Protein AF-A0A3M1NQR3-F1 (afdb_monomer)

Mean predicted aligned error: 7.35 Å

Secondary structure (DSSP, 8-state):
-PPEEEEEEE---TT--HHHHHHHHHHHHHHH-TTEEEEEEE-S--PBPTTS-B--------------

Foldseek 3Di:
DAAAEDEAEDADDPPDDPVNVVVVVVVVCVVPDPSYDYHYDYDNDQDADPVRHGDRDDDDDPDDPDDD

Nearest PDB structures (foldseek):
  3blx-assembly1_D  TM=5.529E-01  e=1.680E+00  Saccharomyces cerevisiae
  3blx-assembly6_P  TM=5.665E-01  e=2.364E+00  Saccharomyces cerevisiae
  4wyi-assembly1_A  TM=5.336E-01  e=3.562E+00  Arabidopsis thaliana
  6vpd-assembly1_B  TM=3.702E-01  e=2.710E+00  Trichoderma reesei QM6a

Sequence (68 aa):
TERGRLTFKYIPKDTLNDAVLKQIERRLLEKLGDDVVLRSEAVSFIPLTRRGKHRFLIQQLPLEFGDA

Solvent-accessible surface area (backbone atoms only — not comparable to full-atom values): 4683 Å² total; per-residue (Å²): 133,85,62,46,81,44,78,49,74,42,68,83,50,96,86,62,45,72,70,57,51,52,53,52,53,51,54,48,42,74,72,67,43,90,57,48,48,81,42,81,42,83,41,98,72,80,68,60,40,101,84,68,45,80,65,87,78,86,85,86,74,95,70,78,81,76,87,130

Structure (mmCIF, N/CA/C/O backbone):
data_AF-A0A3M1NQR3-F1
#
_entry.id   AF-A0A3M1NQR3-F1
#
loop_
_atom_site.group_PDB
_atom_site.id
_atom_site.type_symbol
_atom_site.label_atom_id
_a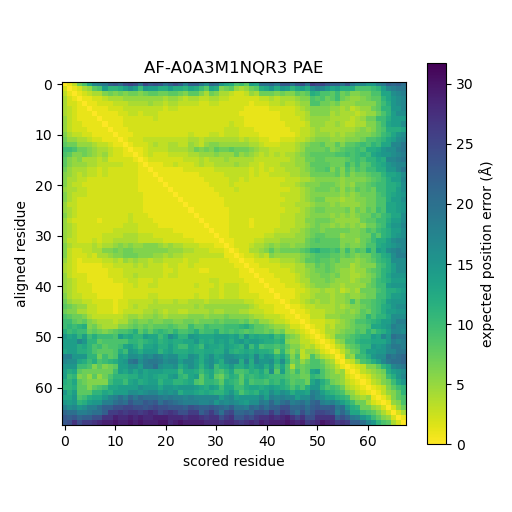tom_site.label_alt_id
_atom_site.label_comp_id
_atom_site.label_asym_id
_atom_site.label_entity_id
_atom_site.label_seq_id
_atom_site.pdbx_PDB_ins_code
_atom_site.Cartn_x
_atom_site.Cartn_y
_atom_site.Cartn_z
_atom_site.occupancy
_atom_site.B_iso_or_equiv
_atom_site.auth_seq_id
_atom_site.auth_comp_id
_atom_site.auth_asym_id
_atom_site.auth_atom_id
_atom_site.pdbx_PDB_model_num
ATOM 1 N N . THR A 1 1 ? -15.380 -4.076 18.630 1.00 60.25 1 THR A N 1
ATOM 2 C CA . THR A 1 1 ? -14.593 -3.056 17.910 1.00 60.25 1 THR A CA 1
ATOM 3 C C . THR A 1 1 ? -14.510 -3.471 16.460 1.00 60.25 1 THR A C 1
ATOM 5 O O . THR A 1 1 ? -14.171 -4.623 16.214 1.00 60.25 1 THR A O 1
ATOM 8 N N . GLU A 1 2 ? -14.905 -2.620 15.513 1.00 77.38 2 GLU A N 1
ATOM 9 C CA . GLU A 1 2 ? -14.725 -2.922 14.085 1.00 77.38 2 GLU A CA 1
ATOM 10 C C . GLU A 1 2 ? -13.259 -2.680 13.704 1.00 77.38 2 GLU A C 1
ATOM 12 O O . GLU A 1 2 ? -12.661 -1.703 14.154 1.00 77.38 2 GLU A O 1
ATOM 17 N N . ARG A 1 3 ? -12.664 -3.580 12.914 1.00 84.50 3 ARG A N 1
ATOM 18 C CA . ARG A 1 3 ? -11.297 -3.397 12.414 1.00 84.50 3 ARG A CA 1
ATOM 19 C C . ARG A 1 3 ? -11.274 -2.331 11.321 1.00 84.50 3 ARG A C 1
ATOM 21 O O . ARG A 1 3 ? -12.102 -2.363 10.408 1.00 84.50 3 ARG A O 1
ATOM 28 N N . GLY A 1 4 ? -10.288 -1.441 11.370 1.00 88.19 4 GLY A N 1
ATOM 29 C CA . GLY A 1 4 ? -10.009 -0.502 10.290 1.00 88.19 4 GLY A CA 1
ATOM 30 C C . GLY A 1 4 ? -9.678 -1.248 8.996 1.00 88.19 4 GLY A C 1
ATOM 31 O O . GLY A 1 4 ? -9.074 -2.318 9.016 1.00 88.19 4 GLY A O 1
ATOM 32 N N . ARG A 1 5 ? -10.073 -0.703 7.844 1.00 89.88 5 ARG A N 1
ATOM 33 C CA . ARG A 1 5 ? -9.762 -1.293 6.532 1.00 89.88 5 ARG A CA 1
ATOM 34 C C . ARG A 1 5 ? -8.758 -0.411 5.809 1.00 89.88 5 ARG A C 1
ATOM 36 O O . ARG A 1 5 ? -9.018 0.772 5.605 1.00 89.88 5 ARG A O 1
ATOM 43 N N . LEU A 1 6 ? -7.638 -0.989 5.385 1.00 89.25 6 LEU A N 1
ATOM 44 C CA . LEU A 1 6 ? -6.600 -0.285 4.638 1.00 89.25 6 LEU A CA 1
ATOM 45 C C . LEU A 1 6 ? -6.394 -0.953 3.281 1.00 89.25 6 LEU A C 1
ATOM 47 O O . LEU A 1 6 ? -6.135 -2.151 3.201 1.00 89.25 6 LEU A O 1
ATOM 51 N N . THR A 1 7 ? -6.483 -0.166 2.207 1.00 91.69 7 THR A N 1
ATOM 52 C CA . THR A 1 7 ? -6.111 -0.621 0.861 1.00 91.69 7 THR A CA 1
ATOM 53 C C . THR A 1 7 ? -4.752 -0.046 0.483 1.00 91.69 7 THR A C 1
ATOM 55 O O . THR A 1 7 ? -4.606 1.166 0.322 1.00 91.69 7 THR A O 1
ATOM 58 N N . PHE A 1 8 ? -3.754 -0.912 0.339 1.00 91.75 8 PHE A N 1
ATOM 59 C CA . PHE A 1 8 ? -2.410 -0.556 -0.093 1.00 91.75 8 PHE A CA 1
ATOM 60 C C . PHE A 1 8 ? -2.307 -0.675 -1.616 1.00 91.75 8 PHE A C 1
ATOM 62 O O . PHE A 1 8 ? -2.170 -1.769 -2.164 1.00 91.75 8 PHE A O 1
ATOM 69 N N . LYS A 1 9 ? -2.399 0.467 -2.305 1.00 91.56 9 LYS A N 1
ATOM 70 C CA . LYS A 1 9 ? -2.242 0.541 -3.761 1.00 91.56 9 LYS A CA 1
ATOM 71 C C . LYS A 1 9 ? -0.765 0.672 -4.128 1.00 91.56 9 LYS A C 1
ATOM 73 O O . LYS A 1 9 ? -0.086 1.560 -3.612 1.00 91.56 9 LYS A O 1
ATOM 78 N N . TYR A 1 10 ? -0.281 -0.160 -5.044 1.00 91.00 10 TYR A N 1
ATOM 79 C CA . TYR A 1 10 ? 1.109 -0.134 -5.508 1.00 91.00 10 TYR A CA 1
ATOM 80 C C . TYR A 1 10 ? 1.194 -0.282 -7.029 1.00 91.00 10 TYR A C 1
ATOM 82 O O . TYR A 1 10 ? 0.342 -0.910 -7.648 1.00 91.00 10 TYR A O 1
ATOM 90 N N . ILE A 1 11 ? 2.237 0.289 -7.633 1.00 91.88 11 ILE A N 1
ATOM 91 C CA . ILE A 1 11 ? 2.543 0.087 -9.054 1.00 91.88 11 ILE A CA 1
ATOM 92 C C . ILE A 1 11 ? 3.586 -1.033 -9.137 1.00 91.88 11 ILE A C 1
ATOM 94 O O . ILE A 1 11 ? 4.682 -0.854 -8.591 1.00 91.88 11 ILE A O 1
ATOM 98 N N . PRO A 1 12 ? 3.272 -2.189 -9.748 1.00 93.62 12 PRO A N 1
ATOM 99 C CA . PRO A 1 12 ? 4.222 -3.286 -9.853 1.00 93.62 12 PRO A CA 1
ATOM 100 C C . PRO A 1 12 ? 5.421 -2.879 -10.718 1.00 93.62 12 PRO A C 1
ATOM 102 O O . PRO A 1 12 ? 5.286 -2.152 -11.701 1.00 93.62 12 PRO A O 1
ATOM 105 N N . LYS A 1 13 ? 6.603 -3.357 -10.333 1.00 92.81 13 LYS A N 1
ATOM 106 C CA . LYS A 1 13 ? 7.819 -3.332 -11.153 1.00 92.81 13 LYS A CA 1
ATOM 107 C C . LYS A 1 13 ? 8.189 -4.769 -11.490 1.00 92.81 13 LYS A C 1
ATOM 109 O O . LYS A 1 13 ? 7.817 -5.663 -10.739 1.00 92.81 13 LYS A O 1
ATOM 114 N N . ASP A 1 14 ? 8.991 -4.980 -12.526 1.00 92.31 14 ASP A N 1
ATOM 115 C CA . ASP A 1 14 ? 9.410 -6.327 -12.958 1.00 92.31 14 ASP A CA 1
ATOM 116 C C . ASP A 1 14 ? 10.126 -7.128 -11.856 1.00 92.31 14 ASP A C 1
ATOM 118 O O . ASP A 1 14 ? 10.141 -8.354 -11.861 1.00 92.31 14 ASP A O 1
ATOM 122 N N . THR A 1 15 ? 10.706 -6.435 -10.875 1.00 92.56 15 THR A N 1
ATOM 123 C CA . THR A 1 15 ? 11.367 -7.041 -9.714 1.00 92.56 15 THR A CA 1
ATOM 124 C C . THR A 1 15 ? 10.410 -7.457 -8.593 1.00 92.56 15 THR A C 1
ATOM 126 O O . THR A 1 15 ? 10.842 -8.083 -7.624 1.00 92.56 15 THR A O 1
ATOM 129 N N . LEU A 1 16 ? 9.126 -7.098 -8.676 1.00 92.88 16 LEU A N 1
ATOM 130 C CA . LEU A 1 16 ? 8.120 -7.439 -7.678 1.00 92.88 16 LEU A CA 1
ATOM 131 C C . LEU A 1 16 ? 7.542 -8.824 -7.977 1.00 92.88 16 LEU A C 1
ATOM 133 O O . LEU A 1 16 ? 6.843 -9.016 -8.965 1.00 92.88 16 LEU A O 1
ATOM 137 N N . ASN A 1 17 ? 7.796 -9.770 -7.078 1.00 94.19 17 ASN A N 1
ATOM 138 C CA . ASN A 1 17 ? 7.176 -11.091 -7.086 1.00 94.19 17 AS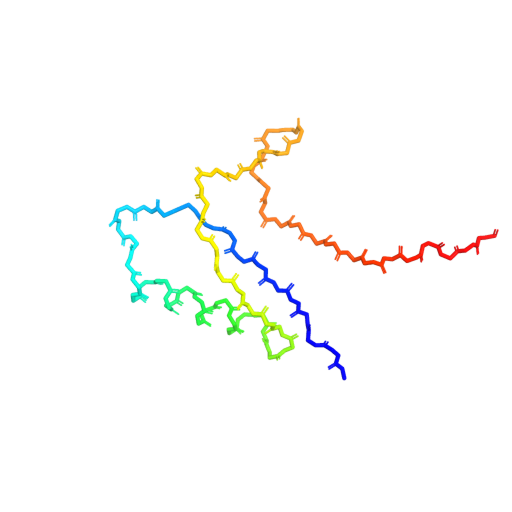N A CA 1
ATOM 139 C C . ASN A 1 17 ? 6.344 -11.308 -5.812 1.00 94.19 17 ASN A C 1
ATOM 141 O O . ASN A 1 17 ? 6.391 -10.507 -4.873 1.00 94.19 17 ASN A O 1
ATOM 145 N N . ASP A 1 18 ? 5.620 -12.423 -5.756 1.00 93.69 18 ASP A N 1
ATOM 146 C CA . ASP A 1 18 ? 4.734 -12.749 -4.634 1.00 93.69 18 ASP A CA 1
ATOM 147 C C . ASP A 1 18 ? 5.464 -12.851 -3.290 1.00 93.69 18 ASP A C 1
ATOM 149 O O . ASP A 1 18 ? 4.902 -12.507 -2.249 1.00 93.69 18 ASP A O 1
ATOM 153 N N . ALA A 1 19 ? 6.721 -13.305 -3.284 1.00 95.69 19 ALA A N 1
ATOM 154 C CA . ALA A 1 19 ? 7.509 -13.403 -2.057 1.00 95.69 19 ALA A CA 1
ATOM 155 C C . ALA A 1 19 ? 7.835 -12.011 -1.496 1.00 95.69 19 ALA A C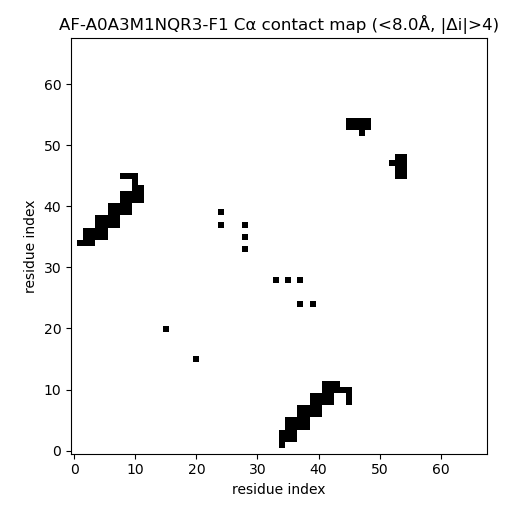 1
ATOM 157 O O . ALA A 1 19 ? 7.680 -11.769 -0.296 1.00 95.69 19 ALA A O 1
ATOM 158 N N . VAL A 1 20 ? 8.218 -11.078 -2.372 1.00 94.44 20 VAL A N 1
ATOM 159 C CA . VAL A 1 20 ? 8.453 -9.676 -2.010 1.00 94.44 20 VAL A CA 1
ATOM 160 C C . VAL A 1 20 ? 7.152 -9.018 -1.551 1.00 94.44 20 VAL A C 1
ATOM 162 O O . VAL A 1 20 ? 7.149 -8.342 -0.522 1.00 94.44 20 VAL A O 1
ATOM 165 N N . LEU A 1 21 ? 6.037 -9.247 -2.252 1.00 94.44 21 LEU A N 1
ATOM 166 C CA . LEU A 1 21 ? 4.739 -8.684 -1.873 1.00 94.44 21 LEU A CA 1
ATOM 167 C C . LEU A 1 21 ? 4.294 -9.170 -0.485 1.00 94.44 21 LEU A C 1
ATOM 169 O O . LEU A 1 21 ? 3.957 -8.347 0.364 1.00 94.44 21 LEU A O 1
ATOM 173 N N . LYS A 1 22 ? 4.404 -10.474 -0.200 1.00 94.94 22 LYS A N 1
ATOM 174 C CA . LYS A 1 22 ? 4.116 -11.034 1.133 1.00 94.94 22 LYS A CA 1
ATOM 175 C C . LYS A 1 22 ? 5.000 -10.435 2.224 1.00 94.94 22 LYS A C 1
ATOM 177 O O . LYS A 1 22 ? 4.536 -10.188 3.336 1.00 94.94 22 LYS A O 1
ATOM 182 N N . GLN A 1 23 ? 6.275 -10.182 1.927 1.00 95.81 23 GLN A N 1
ATOM 183 C CA . GLN A 1 23 ? 7.181 -9.535 2.876 1.00 95.81 23 GLN A CA 1
ATOM 184 C C . GLN A 1 23 ? 6.763 -8.086 3.168 1.00 95.81 23 GLN A C 1
ATOM 186 O O . GLN A 1 23 ? 6.853 -7.646 4.317 1.00 95.81 23 GLN A O 1
ATOM 191 N N . ILE A 1 24 ? 6.306 -7.353 2.149 1.00 93.88 24 ILE A N 1
ATOM 192 C CA . ILE A 1 24 ? 5.762 -5.998 2.303 1.00 93.88 24 ILE A CA 1
ATOM 193 C C . ILE A 1 24 ? 4.500 -6.038 3.170 1.00 93.88 24 ILE A C 1
ATOM 195 O O . ILE A 1 24 ? 4.427 -5.306 4.155 1.00 93.88 24 ILE A O 1
ATOM 199 N N . GLU A 1 25 ? 3.549 -6.920 2.861 1.00 94.00 25 GLU A N 1
ATOM 200 C CA . GLU A 1 25 ? 2.298 -7.071 3.617 1.00 94.00 25 GLU A CA 1
ATOM 201 C C . GLU A 1 25 ? 2.547 -7.405 5.087 1.00 94.00 25 GLU A C 1
ATOM 203 O O . GLU A 1 25 ? 1.976 -6.764 5.969 1.00 94.00 25 GLU A O 1
ATOM 208 N N . ARG A 1 26 ? 3.463 -8.342 5.363 1.00 95.00 26 ARG A N 1
ATOM 209 C CA . ARG A 1 26 ? 3.833 -8.709 6.734 1.00 95.00 26 ARG A CA 1
ATOM 210 C C . ARG A 1 26 ? 4.364 -7.508 7.514 1.00 95.00 26 ARG A C 1
ATOM 212 O O . ARG A 1 26 ? 3.892 -7.236 8.611 1.00 95.00 26 ARG A O 1
ATOM 219 N N . ARG A 1 27 ? 5.303 -6.757 6.930 1.00 95.19 27 ARG A N 1
ATOM 220 C CA . ARG A 1 27 ? 5.889 -5.560 7.561 1.00 95.19 27 ARG A CA 1
ATOM 221 C C . ARG A 1 27 ? 4.873 -4.435 7.754 1.00 95.19 27 ARG A C 1
ATOM 223 O O . ARG A 1 27 ? 4.982 -3.672 8.709 1.00 95.19 27 ARG A O 1
ATOM 230 N N . LEU A 1 28 ? 3.903 -4.308 6.848 1.00 93.31 28 LEU A N 1
ATOM 231 C CA . LEU A 1 28 ? 2.807 -3.355 7.002 1.00 93.31 28 LEU A CA 1
ATOM 232 C C . LEU A 1 28 ? 1.914 -3.741 8.184 1.00 93.31 28 LEU A C 1
ATOM 234 O O . LEU A 1 28 ? 1.636 -2.883 9.013 1.00 93.31 28 LEU A O 1
ATOM 238 N N . LEU A 1 29 ? 1.523 -5.011 8.305 1.00 92.94 29 LEU A N 1
ATOM 239 C CA . LEU A 1 29 ? 0.721 -5.494 9.436 1.00 92.94 29 LEU A CA 1
ATOM 240 C C . LEU A 1 29 ? 1.466 -5.374 10.774 1.00 92.94 29 LEU A C 1
ATOM 242 O O . LEU A 1 29 ? 0.885 -4.888 11.738 1.00 92.94 29 LEU A O 1
ATOM 246 N N . GLU A 1 30 ? 2.761 -5.718 10.818 1.00 95.06 30 GLU A N 1
ATOM 247 C CA . GLU A 1 30 ? 3.624 -5.518 11.999 1.00 95.06 30 GLU A CA 1
ATOM 248 C C . GLU A 1 30 ? 3.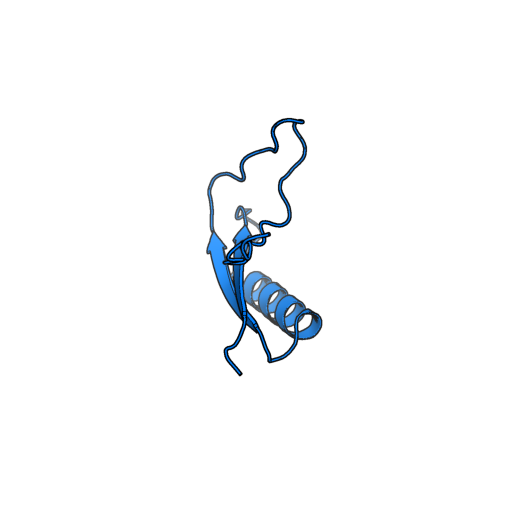612 -4.055 12.479 1.00 95.06 30 GLU A C 1
ATOM 250 O O . GLU A 1 30 ? 3.661 -3.789 13.677 1.00 95.06 30 GLU A O 1
ATOM 255 N N . LYS A 1 31 ? 3.537 -3.100 11.544 1.00 92.31 31 LYS A N 1
ATOM 256 C CA . LYS A 1 31 ? 3.515 -1.666 11.848 1.00 92.31 31 LYS A CA 1
ATOM 257 C C . LYS A 1 31 ? 2.126 -1.140 12.213 1.00 92.31 31 LYS A C 1
ATOM 259 O O . LYS A 1 31 ? 2.033 -0.187 12.981 1.00 92.31 31 LYS A O 1
ATOM 264 N N . LEU A 1 32 ? 1.080 -1.679 11.591 1.00 90.31 32 LEU A N 1
ATOM 265 C CA . LEU A 1 32 ? -0.287 -1.174 11.716 1.00 90.31 32 LEU A CA 1
ATOM 266 C C . LEU A 1 32 ? -1.014 -1.736 12.938 1.00 90.31 32 LEU A C 1
ATOM 268 O O . LEU A 1 32 ? -1.850 -1.028 13.479 1.00 90.31 32 LEU A O 1
ATOM 272 N N . GLY A 1 33 ? -0.672 -2.948 13.377 1.00 90.81 33 GLY A N 1
ATOM 273 C CA . GLY A 1 33 ? -1.374 -3.628 14.463 1.00 90.81 33 GLY A CA 1
ATOM 274 C C . GLY A 1 33 ? -2.464 -4.581 13.970 1.00 90.81 33 GLY A C 1
ATOM 275 O O . GLY A 1 33 ? -2.683 -4.776 12.772 1.00 90.81 33 GLY A O 1
ATOM 276 N N . ASP A 1 34 ? -3.119 -5.233 14.925 1.00 88.88 34 ASP A N 1
ATOM 277 C CA . ASP A 1 34 ? -4.129 -6.278 14.722 1.00 88.88 34 ASP A CA 1
ATOM 278 C C . ASP A 1 34 ? -5.563 -5.738 14.573 1.00 88.88 34 ASP A C 1
ATOM 280 O O . ASP A 1 34 ? -6.500 -6.486 14.261 1.00 88.88 34 ASP A O 1
ATOM 284 N N . ASP A 1 35 ? -5.735 -4.430 14.744 1.00 89.62 35 ASP A N 1
ATOM 285 C CA . ASP A 1 35 ? -6.975 -3.691 14.543 1.00 89.62 35 ASP A CA 1
ATOM 286 C C . ASP A 1 35 ? -7.194 -3.273 13.079 1.00 89.62 35 ASP A C 1
ATOM 288 O O . ASP A 1 35 ? -8.227 -2.680 12.766 1.00 89.62 35 ASP A O 1
ATOM 292 N N . VAL A 1 36 ? -6.286 -3.637 12.163 1.00 90.50 36 VAL A N 1
ATOM 293 C CA . VAL A 1 36 ? -6.375 -3.318 10.730 1.00 90.50 36 VAL A CA 1
ATOM 294 C C . VAL A 1 36 ? -6.478 -4.573 9.859 1.00 90.50 36 VAL A C 1
ATOM 296 O O . VAL A 1 36 ? -5.730 -5.538 9.992 1.00 90.50 36 VAL A O 1
ATOM 299 N N . VAL A 1 37 ? -7.386 -4.533 8.884 1.00 92.19 37 VAL A N 1
ATOM 300 C CA . VAL A 1 37 ? -7.438 -5.464 7.752 1.00 92.19 37 VAL A CA 1
ATOM 301 C C . VAL A 1 37 ? -6.772 -4.804 6.546 1.00 92.19 37 VAL A C 1
ATOM 303 O O . VAL A 1 37 ? -7.270 -3.806 6.017 1.00 92.19 37 VAL A O 1
ATOM 306 N N . LEU A 1 38 ? -5.650 -5.373 6.107 1.00 92.38 38 LEU A N 1
ATOM 307 C CA . LEU A 1 38 ? -4.889 -4.920 4.943 1.00 92.38 38 LEU A CA 1
ATOM 308 C C . LEU A 1 38 ? -5.343 -5.644 3.666 1.00 92.38 38 LEU A C 1
ATOM 310 O O . LEU A 1 38 ? -5.417 -6.871 3.637 1.00 92.38 38 LEU A O 1
ATOM 314 N N . ARG A 1 39 ? -5.578 -4.890 2.589 1.00 93.62 39 ARG A N 1
ATOM 315 C CA . ARG A 1 39 ? -5.749 -5.404 1.223 1.00 93.62 39 ARG A CA 1
ATOM 316 C C . ARG A 1 39 ? -4.741 -4.739 0.294 1.00 93.62 39 ARG A C 1
ATOM 318 O O . ARG A 1 39 ? -4.731 -3.516 0.191 1.00 93.62 39 ARG A O 1
ATOM 325 N N . SER A 1 40 ? -3.953 -5.523 -0.426 1.00 93.00 40 SER A N 1
ATOM 326 C CA . SER A 1 40 ? -3.043 -5.003 -1.451 1.00 93.00 40 SER A CA 1
ATOM 327 C C . SER A 1 40 ? -3.720 -4.964 -2.823 1.00 93.00 40 SER A C 1
ATOM 329 O O . SER A 1 40 ? -4.463 -5.877 -3.183 1.00 93.00 40 SER A O 1
ATOM 331 N N . GLU A 1 41 ? -3.476 -3.908 -3.598 1.00 93.88 41 GLU A N 1
ATOM 332 C CA . GLU A 1 41 ? -4.072 -3.702 -4.923 1.00 93.88 41 GLU A CA 1
ATOM 333 C C . GLU A 1 41 ? -3.019 -3.159 -5.899 1.00 93.88 41 GLU A C 1
ATOM 335 O O . GLU A 1 41 ? -2.477 -2.069 -5.707 1.00 93.88 41 GLU A O 1
ATOM 340 N N . ALA A 1 42 ? -2.732 -3.910 -6.963 1.00 94.00 42 ALA A N 1
ATOM 341 C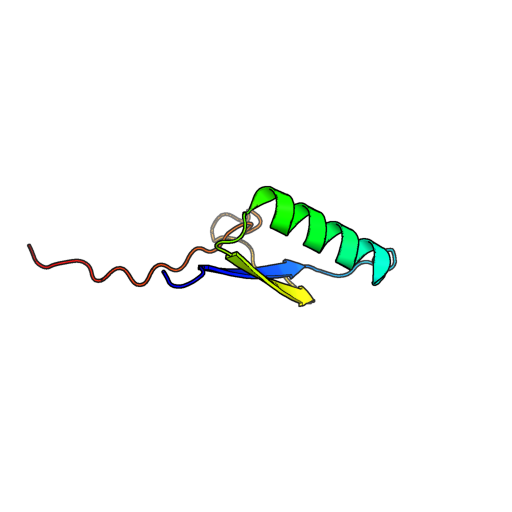 CA . ALA A 1 42 ? -1.883 -3.423 -8.043 1.00 94.00 42 ALA A CA 1
ATOM 342 C C . ALA A 1 42 ? -2.648 -2.383 -8.879 1.00 94.00 42 ALA A C 1
ATOM 344 O O . ALA A 1 42 ? -3.782 -2.625 -9.292 1.00 94.00 42 ALA A O 1
ATOM 345 N N . VAL A 1 43 ? -2.027 -1.237 -9.152 1.00 92.75 43 VAL A N 1
ATOM 346 C CA . VAL A 1 43 ? -2.593 -0.160 -9.977 1.00 92.75 43 VAL A CA 1
ATOM 347 C C . VAL A 1 43 ? -1.599 0.281 -11.046 1.00 92.75 43 VAL A C 1
ATOM 349 O O . VAL A 1 43 ? -0.389 0.207 -10.854 1.00 92.75 43 VAL A O 1
ATOM 352 N N . SER A 1 44 ? -2.099 0.782 -12.175 1.00 92.88 44 SER A N 1
ATOM 353 C CA . SER A 1 44 ? -1.258 1.328 -13.252 1.00 92.88 44 SER A CA 1
ATOM 354 C C . SER A 1 44 ? -0.783 2.758 -12.977 1.00 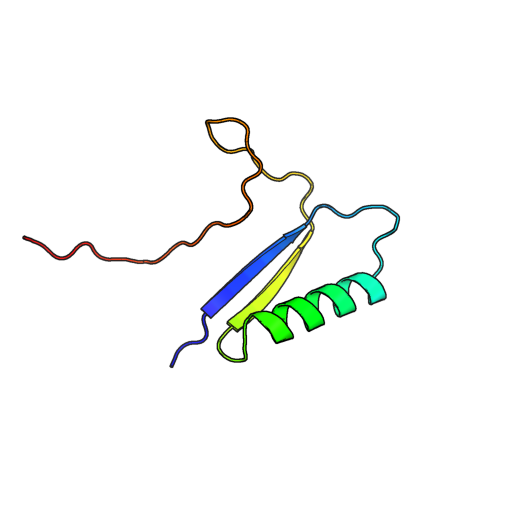92.88 44 SER A C 1
ATOM 356 O O . SER A 1 44 ? 0.189 3.217 -13.572 1.00 92.88 44 SER A O 1
ATOM 358 N N . PHE A 1 45 ? -1.467 3.477 -12.084 1.00 89.25 45 PHE A N 1
ATOM 359 C CA . PHE A 1 45 ? -1.221 4.889 -11.827 1.00 89.25 45 PHE A CA 1
ATOM 360 C C . PHE A 1 45 ? -1.683 5.301 -10.425 1.00 89.25 45 PHE A C 1
ATOM 362 O O . PHE A 1 45 ? -2.732 4.867 -9.948 1.00 89.25 45 PHE A O 1
ATOM 369 N N . ILE A 1 46 ? -0.919 6.190 -9.783 1.00 86.56 46 ILE A N 1
ATOM 370 C CA . ILE A 1 46 ? -1.294 6.841 -8.523 1.00 86.56 46 ILE A CA 1
ATOM 371 C C . ILE A 1 46 ? -1.466 8.339 -8.805 1.00 86.56 46 ILE A C 1
ATOM 373 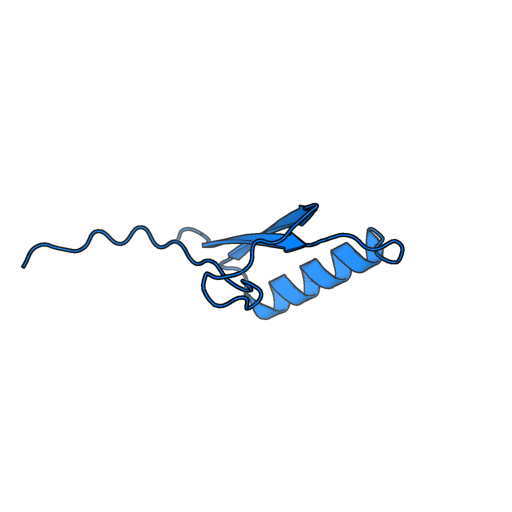O O . ILE A 1 46 ? -0.480 9.004 -9.139 1.00 86.56 46 ILE A O 1
ATOM 377 N N . PRO A 1 47 ? -2.684 8.894 -8.661 1.00 83.31 47 PRO A N 1
ATOM 378 C CA . PRO A 1 47 ? -2.937 10.288 -8.980 1.00 83.31 47 PRO A CA 1
ATOM 379 C C . PRO A 1 47 ? -2.149 11.228 -8.074 1.00 83.31 47 PRO A C 1
ATOM 381 O O . PRO A 1 47 ? -2.070 11.051 -6.854 1.00 83.31 47 PRO A O 1
ATOM 384 N N . LEU A 1 48 ? -1.615 12.286 -8.680 1.00 84.00 48 LEU A N 1
ATOM 385 C CA . LEU A 1 48 ? -0.976 13.364 -7.943 1.00 84.00 48 LEU A CA 1
ATOM 386 C C . LEU A 1 48 ? -2.011 14.160 -7.129 1.00 84.00 48 LEU A C 1
ATOM 388 O O . LEU A 1 48 ? -3.227 14.158 -7.361 1.00 84.00 48 LEU A O 1
ATOM 392 N N . THR A 1 49 ? -1.523 14.853 -6.111 1.00 81.62 49 THR A N 1
ATOM 393 C CA . THR A 1 49 ? -2.286 15.914 -5.446 1.00 81.62 49 THR A CA 1
ATOM 394 C C . THR A 1 49 ? -2.417 17.129 -6.370 1.00 81.62 49 THR A C 1
ATOM 396 O O . THR A 1 49 ? -1.642 17.284 -7.312 1.00 81.62 49 THR A O 1
ATOM 399 N N . ARG A 1 50 ? -3.340 18.056 -6.066 1.00 79.56 50 ARG A N 1
ATOM 400 C CA . ARG A 1 50 ? -3.461 19.338 -6.797 1.00 79.56 50 ARG A CA 1
ATOM 401 C C . ARG A 1 50 ? -2.150 20.140 -6.848 1.00 79.56 50 ARG A C 1
ATOM 403 O O . ARG A 1 50 ? -1.981 20.962 -7.733 1.00 79.56 50 ARG A O 1
ATOM 410 N N . ARG A 1 51 ? -1.228 19.901 -5.906 1.00 82.75 51 ARG A N 1
ATOM 411 C CA . ARG A 1 51 ? 0.098 20.539 -5.829 1.00 82.75 51 ARG A CA 1
ATOM 412 C C . ARG A 1 51 ? 1.224 19.682 -6.432 1.00 82.75 51 ARG A C 1
ATOM 414 O O . ARG A 1 51 ? 2.388 19.933 -6.146 1.00 82.75 51 ARG A O 1
ATOM 421 N N . GLY A 1 52 ? 0.900 18.628 -7.182 1.00 76.50 52 GLY A N 1
ATOM 422 C CA . GLY A 1 52 ? 1.874 17.786 -7.887 1.00 76.50 52 GLY A CA 1
ATOM 423 C C . GLY A 1 52 ? 2.624 16.756 -7.032 1.00 76.50 52 GLY A C 1
ATOM 424 O O . GLY A 1 52 ? 3.367 15.951 -7.576 1.00 76.50 52 GLY A O 1
ATOM 425 N N . LYS A 1 53 ? 2.429 16.717 -5.706 1.00 79.38 53 LYS A N 1
ATOM 426 C CA . LYS A 1 53 ? 3.043 15.689 -4.840 1.00 79.38 53 LYS A CA 1
ATOM 427 C C . LYS A 1 53 ? 2.336 14.340 -4.984 1.00 79.38 53 LYS A C 1
ATOM 429 O O . LYS A 1 53 ? 1.113 14.319 -5.154 1.00 79.38 53 LYS A O 1
ATOM 434 N N . HIS A 1 54 ? 3.074 13.239 -4.829 1.00 69.06 54 HIS A N 1
ATOM 435 C CA . HIS A 1 54 ? 2.506 11.892 -4.728 1.00 69.06 54 HIS A CA 1
ATOM 436 C C . HIS A 1 54 ? 1.559 11.784 -3.521 1.00 69.06 54 HIS A C 1
ATOM 438 O O . HIS A 1 54 ? 1.869 12.250 -2.422 1.00 69.06 54 HIS A O 1
ATOM 444 N N . ARG A 1 55 ? 0.376 11.198 -3.734 1.00 65.69 55 ARG 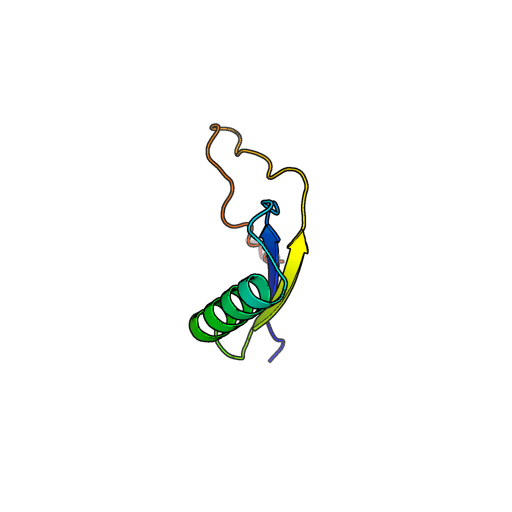A N 1
ATOM 445 C CA . ARG A 1 55 ? -0.656 11.028 -2.705 1.00 65.69 55 ARG A CA 1
ATOM 446 C C . ARG A 1 55 ? -0.403 9.717 -1.952 1.00 65.69 55 ARG A C 1
ATOM 448 O O . ARG A 1 55 ? -0.794 8.659 -2.424 1.00 65.69 55 ARG A O 1
ATOM 455 N N . PHE A 1 56 ? 0.287 9.792 -0.813 1.00 67.19 56 PHE A N 1
ATOM 456 C CA . PHE A 1 56 ? 0.720 8.603 -0.060 1.00 67.19 56 PHE A CA 1
ATOM 457 C C . PHE A 1 56 ? -0.333 8.027 0.901 1.00 67.19 56 PHE A C 1
ATOM 459 O O . PHE A 1 56 ? -0.263 6.847 1.224 1.00 67.19 56 PHE A O 1
ATOM 466 N N . LEU A 1 57 ? -1.309 8.824 1.350 1.00 67.44 57 LEU A N 1
ATOM 467 C CA . LEU A 1 57 ? -2.365 8.382 2.266 1.00 67.44 57 LEU A CA 1
ATOM 468 C C . LEU A 1 57 ? -3.685 9.084 1.924 1.00 67.44 57 LEU A C 1
ATOM 470 O O . LEU A 1 57 ? -3.720 10.307 1.779 1.00 67.44 57 LEU A O 1
ATOM 474 N N . ILE A 1 58 ? -4.764 8.311 1.793 1.00 66.88 58 ILE A N 1
ATOM 475 C CA . ILE A 1 58 ? -6.139 8.818 1.751 1.00 66.88 58 ILE A CA 1
ATOM 476 C C . ILE A 1 58 ? -6.872 8.157 2.911 1.00 66.88 58 ILE A C 1
ATOM 478 O O . ILE A 1 58 ? -7.141 6.961 2.865 1.00 66.88 58 ILE A O 1
ATOM 482 N N . GLN A 1 59 ? -7.180 8.934 3.944 1.00 66.31 59 GLN A N 1
ATOM 483 C CA . GLN A 1 59 ? -7.999 8.487 5.062 1.00 66.31 59 GLN A CA 1
ATOM 484 C C . GLN A 1 59 ? -9.394 9.082 4.887 1.00 66.31 59 GLN A C 1
ATOM 486 O O . GLN A 1 59 ? -9.565 10.298 4.936 1.00 66.31 59 GLN A O 1
ATOM 491 N N . GLN A 1 60 ? -10.375 8.224 4.620 1.00 71.00 60 GLN A N 1
ATOM 492 C CA . GLN A 1 60 ? -11.782 8.604 4.587 1.00 71.00 60 GLN A CA 1
ATOM 493 C C . GLN A 1 60 ? -12.393 8.178 5.916 1.00 71.00 60 GLN A C 1
ATOM 495 O O . GLN A 1 60 ? -12.541 6.987 6.176 1.00 71.00 60 GLN A O 1
ATOM 500 N N . LEU A 1 61 ? -12.688 9.151 6.772 1.00 68.50 61 LEU A N 1
ATOM 501 C CA . LEU A 1 61 ? -13.483 8.939 7.974 1.00 68.50 61 LEU A CA 1
ATOM 502 C C . LEU A 1 61 ? -14.904 9.412 7.659 1.00 68.50 61 LEU A C 1
ATOM 504 O O . LEU A 1 61 ? -15.050 10.561 7.230 1.00 68.50 61 LEU A O 1
ATOM 508 N N . PRO A 1 62 ? -15.938 8.575 7.842 1.00 66.25 62 PRO A N 1
ATOM 509 C CA . PRO A 1 62 ? -17.314 9.042 7.837 1.00 66.25 62 PRO A CA 1
ATOM 510 C C . PRO A 1 62 ? -17.533 9.848 9.121 1.00 66.25 62 PRO A C 1
ATOM 512 O O . PRO A 1 62 ? -18.003 9.332 10.129 1.00 66.25 62 PRO A O 1
ATOM 515 N N . LEU A 1 63 ? -17.083 11.100 9.113 1.00 68.94 63 LEU A N 1
ATOM 516 C CA . LEU A 1 63 ? -17.407 12.057 10.156 1.00 68.94 63 LEU A CA 1
ATOM 517 C C . LEU A 1 63 ? -18.716 12.715 9.745 1.00 68.94 63 LEU A C 1
ATOM 519 O O . LEU A 1 63 ? -18.757 13.455 8.761 1.00 68.94 63 LEU A O 1
ATOM 523 N N . GLU A 1 64 ? -19.781 12.441 10.487 1.00 69.00 64 GLU A N 1
ATOM 524 C CA . GLU A 1 64 ? -20.915 13.352 10.504 1.00 69.00 64 GLU A CA 1
ATOM 525 C C . GLU A 1 64 ? -20.442 14.600 11.255 1.00 69.00 64 GLU A C 1
ATOM 527 O O . GLU A 1 64 ? -20.048 14.527 12.421 1.00 69.00 64 GLU A O 1
ATOM 532 N N . PHE A 1 65 ? -20.364 15.740 10.567 1.00 67.31 65 PHE A N 1
ATOM 533 C CA . PHE A 1 65 ? -20.167 17.011 11.253 1.00 67.31 65 PHE A CA 1
ATOM 534 C C . PHE A 1 65 ? -21.432 17.254 12.078 1.00 67.31 65 PHE A C 1
ATOM 536 O O . PHE A 1 65 ? -22.485 17.505 11.505 1.00 67.31 65 PHE A O 1
ATOM 543 N N . GLY A 1 66 ? -21.339 17.096 13.399 1.00 61.50 66 GLY A N 1
ATOM 544 C CA . GLY A 1 66 ? -22.446 17.385 14.304 1.00 61.50 66 GLY A CA 1
ATOM 545 C C . GLY A 1 66 ? -22.812 18.867 14.253 1.00 61.50 66 GLY A C 1
ATOM 546 O O . GLY A 1 66 ? -21.921 19.719 14.279 1.00 61.50 66 GLY A O 1
ATOM 547 N N . ASP A 1 67 ? -24.114 19.128 14.153 1.00 54.47 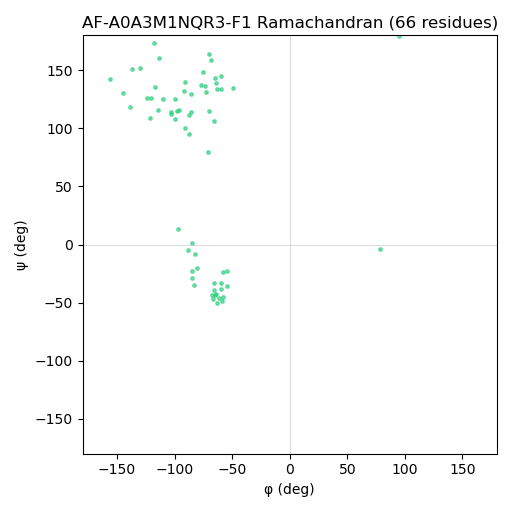67 ASP A N 1
ATOM 548 C CA . ASP A 1 67 ? -24.742 20.448 14.136 1.00 54.47 67 ASP A CA 1
ATOM 549 C C . ASP A 1 67 ? -24.247 21.337 15.291 1.00 54.47 67 ASP A C 1
ATOM 551 O O . ASP A 1 67 ? -24.164 20.891 16.440 1.00 54.47 67 ASP A O 1
ATOM 555 N N . ALA A 1 68 ? -23.926 22.593 14.973 1.00 48.91 68 ALA A N 1
ATOM 556 C CA . ALA A 1 68 ? -23.715 23.661 15.950 1.00 48.91 68 ALA A CA 1
ATOM 557 C C . ALA A 1 68 ? -25.005 24.464 16.143 1.00 48.91 68 ALA A C 1
ATOM 559 O O . ALA A 1 68 ? -25.680 24.728 15.120 1.00 48.91 68 ALA A O 1
#

pLDDT: mean 84.45, std 11.97, range [48.91, 95.81]

Radius of gyration: 15.31 Å; Cα contacts (8 Å, |Δi|>4): 56; chains: 1; bounding box: 36×37×31 Å